Protein AF-A0A7H4P7V7-F1 (afdb_monomer_lite)

Secondary structure (DSSP, 8-state):
-----EEEE-GGGS-SBGGG-HHHHHHHHHHHHHTT-EEEEEEEEEEE-TTS-EEEEEEEEEEESS---EEEEE-------S----

InterPro domains:
  IPR003010 Carbon-nitrogen hydrolase [PF00795] (3-69)
  IPR003010 Carbon-nitrogen hydrolase [PS50263] (1-86)
  IPR004563 Apolipoprotein N-acyltransferase [PTHR38686] (3-68)
  IPR036526 Carbon-nitrogen hydrolase superfamily [G3DSA:3.60.110.10] (1-77)
  IPR036526 Carbon-nitrogen hydrolase superfamily [SSF56317] (3-69)

Sequence (86 aa):
MGKSQLIVWPESAIPDLEINQQRFLSMMDDLMRSKNSALITGIVDARLNAQNRYDTYNTIITLGKDKPIQLRLKESLQQEPSGAVR

pLDDT: mean 73.09, std 12.71, range [39.28, 87.25]

Foldseek 3Di:
DADAAEAEDEQCPPVDECVVCVVVQVVVLVVQQVNNYKYKYWHWYWDQDPVRHTFIWTWIWMGYNDPIDIDTDRDCPPPPPPDPDD

Structure (mmCIF, N/CA/C/O backbone):
data_AF-A0A7H4P7V7-F1
#
_entry.id   AF-A0A7H4P7V7-F1
#
loop_
_atom_site.group_PDB
_atom_site.id
_atom_site.type_symbol
_atom_site.label_atom_id
_atom_site.label_alt_id
_atom_site.label_comp_id
_atom_site.label_asym_id
_atom_site.label_entity_id
_atom_site.label_seq_id
_atom_site.pdbx_PDB_ins_code
_atom_site.Cartn_x
_atom_site.Cartn_y
_atom_site.Cartn_z
_atom_site.occupancy
_atom_site.B_iso_or_equiv
_atom_site.auth_seq_id
_atom_site.auth_comp_id
_atom_site.auth_asym_id
_atom_site.auth_atom_id
_atom_site.pdbx_PDB_model_num
ATOM 1 N N . MET A 1 1 ? -13.724 6.324 23.511 1.00 39.28 1 MET A N 1
ATOM 2 C CA . MET A 1 1 ? -12.307 6.311 23.081 1.00 39.28 1 MET A CA 1
ATOM 3 C C . MET A 1 1 ? -12.062 5.031 22.291 1.00 39.28 1 MET A C 1
ATOM 5 O O . MET A 1 1 ? -12.028 3.957 22.875 1.00 39.28 1 MET A O 1
ATOM 9 N N . GLY A 1 2 ? -12.064 5.126 20.957 1.00 50.72 2 GLY A N 1
ATOM 10 C CA . GLY A 1 2 ? -12.024 3.967 20.059 1.00 50.72 2 GLY A CA 1
ATOM 11 C C . GLY A 1 2 ? -10.616 3.387 19.949 1.00 50.72 2 GLY A C 1
ATOM 12 O O . GLY A 1 2 ? -9.669 4.125 19.689 1.00 50.72 2 GLY A O 1
ATOM 13 N N . LYS A 1 3 ? -10.489 2.077 20.170 1.00 54.75 3 LYS A N 1
ATOM 14 C CA . LYS A 1 3 ? -9.241 1.314 20.055 1.00 54.75 3 LYS A CA 1
ATOM 15 C C . LYS A 1 3 ? -8.685 1.476 18.633 1.00 54.75 3 LYS A C 1
ATOM 17 O O . LYS A 1 3 ? -9.248 0.903 17.708 1.00 54.75 3 LYS A O 1
ATOM 22 N N . SER A 1 4 ? -7.619 2.253 18.450 1.00 56.25 4 SER A N 1
ATOM 23 C CA . SER A 1 4 ? -6.872 2.240 17.187 1.00 56.25 4 SER A CA 1
ATOM 24 C C . SER A 1 4 ? -6.227 0.858 17.084 1.00 56.25 4 SER A C 1
ATOM 26 O O . SER A 1 4 ? -5.389 0.523 17.919 1.00 56.25 4 SER A O 1
ATOM 28 N N . GLN A 1 5 ? -6.676 0.030 16.144 1.00 74.00 5 GLN A N 1
ATOM 29 C CA . GLN A 1 5 ? -6.087 -1.286 15.910 1.00 74.00 5 GLN A CA 1
ATOM 30 C C . GLN A 1 5 ? -4.939 -1.109 14.916 1.00 74.00 5 GLN A C 1
ATOM 32 O O . GLN A 1 5 ? -5.135 -0.582 13.819 1.00 74.00 5 GLN A O 1
ATOM 37 N N . LEU A 1 6 ? -3.735 -1.492 15.334 1.00 78.25 6 LEU A N 1
ATOM 38 C CA . LEU A 1 6 ? -2.593 -1.648 14.443 1.00 78.25 6 LEU A CA 1
ATOM 39 C C . LEU A 1 6 ? -2.590 -3.097 13.958 1.00 78.25 6 LEU A C 1
ATOM 41 O O . LEU A 1 6 ? -2.506 -4.016 14.770 1.00 78.25 6 LEU A O 1
ATOM 45 N N . ILE A 1 7 ? -2.697 -3.287 12.648 1.00 78.00 7 ILE A N 1
ATOM 46 C CA . ILE A 1 7 ? -2.664 -4.595 11.998 1.00 78.00 7 ILE A CA 1
ATOM 47 C C . ILE A 1 7 ? -1.333 -4.695 11.256 1.00 78.00 7 ILE A C 1
ATOM 49 O O . ILE A 1 7 ? -0.995 -3.807 10.476 1.00 78.00 7 ILE A O 1
ATOM 53 N N . VAL A 1 8 ? -0.572 -5.759 11.511 1.00 78.12 8 VAL A N 1
ATOM 54 C CA . VAL A 1 8 ? 0.707 -6.019 10.837 1.00 78.12 8 VAL A CA 1
ATOM 55 C C . VAL A 1 8 ? 0.587 -7.319 10.058 1.00 78.12 8 VAL A C 1
ATOM 57 O O . VAL A 1 8 ? 0.286 -8.363 10.637 1.00 78.12 8 VAL A O 1
ATOM 60 N N . TRP A 1 9 ? 0.800 -7.249 8.749 1.00 80.25 9 TRP A N 1
ATOM 61 C CA . TRP A 1 9 ? 0.854 -8.410 7.868 1.00 80.25 9 TRP A CA 1
ATOM 62 C C . TRP A 1 9 ? 2.300 -8.733 7.476 1.00 80.25 9 TRP A C 1
ATOM 64 O O . TRP A 1 9 ? 3.121 -7.820 7.352 1.00 80.25 9 TRP A O 1
ATOM 74 N N . PRO A 1 10 ? 2.631 -10.024 7.294 1.00 72.56 10 PRO A N 1
ATOM 75 C CA . PRO A 1 10 ? 3.935 -10.427 6.786 1.00 72.56 10 PRO A CA 1
ATOM 76 C C . PRO A 1 10 ? 4.119 -9.986 5.328 1.00 72.56 10 PRO A C 1
ATOM 78 O O . PRO A 1 10 ? 3.158 -9.758 4.599 1.00 72.56 10 PRO A O 1
ATOM 81 N N . GLU A 1 11 ? 5.373 -9.921 4.892 1.00 67.00 11 GLU A N 1
ATOM 82 C CA . GLU A 1 11 ? 5.779 -9.499 3.546 1.00 67.00 11 GLU A CA 1
A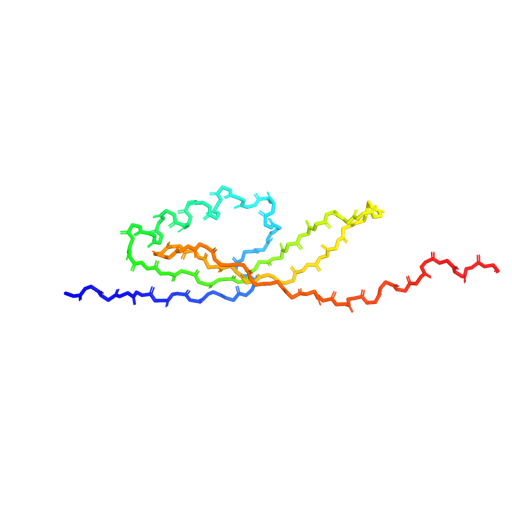TOM 83 C C . GLU A 1 11 ? 5.146 -10.308 2.404 1.00 67.00 11 GLU A C 1
ATOM 85 O O . GLU A 1 11 ? 4.862 -9.771 1.340 1.00 67.00 11 GLU A O 1
ATOM 90 N N . SER A 1 12 ? 4.852 -11.585 2.635 1.00 61.25 12 SER A N 1
ATOM 91 C CA . SER A 1 12 ? 4.229 -12.474 1.651 1.00 61.25 12 SER A CA 1
ATOM 92 C C . SER A 1 12 ? 2.696 -12.424 1.632 1.00 61.25 12 SER A C 1
ATOM 94 O O . SER A 1 12 ? 2.072 -13.216 0.926 1.00 61.25 12 SER A O 1
ATOM 96 N N . ALA A 1 13 ? 2.061 -11.522 2.391 1.00 63.09 13 ALA A N 1
ATOM 97 C CA . ALA A 1 13 ? 0.599 -11.426 2.442 1.00 63.09 13 ALA A CA 1
ATOM 98 C C . ALA A 1 13 ? -0.025 -10.925 1.126 1.00 63.09 13 ALA A C 1
ATOM 100 O O . ALA A 1 13 ? -1.191 -11.211 0.857 1.00 63.09 13 ALA A O 1
ATOM 101 N N . ILE A 1 14 ? 0.743 -10.207 0.299 1.00 63.66 14 ILE A N 1
ATOM 102 C CA . ILE A 1 14 ? 0.338 -9.744 -1.033 1.00 63.66 14 ILE A CA 1
ATOM 103 C C . ILE A 1 14 ? 1.336 -10.332 -2.047 1.00 63.66 14 ILE A C 1
ATOM 105 O O . ILE A 1 14 ? 2.396 -9.747 -2.259 1.00 63.66 14 ILE A O 1
ATOM 109 N N . PRO A 1 15 ? 1.052 -11.503 -2.651 1.00 59.75 15 PRO A N 1
ATOM 110 C CA . PRO A 1 15 ? 1.990 -12.209 -3.528 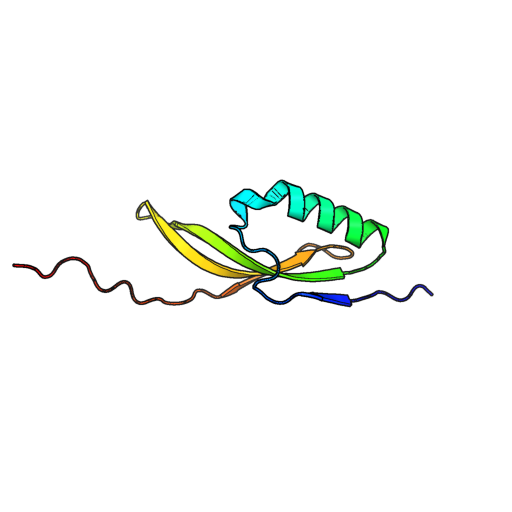1.00 59.75 15 PRO A CA 1
ATOM 111 C C . PRO A 1 15 ? 1.998 -11.642 -4.961 1.00 59.75 15 PRO A C 1
ATOM 113 O O . PRO A 1 15 ? 1.885 -12.390 -5.930 1.00 59.75 15 PRO A O 1
ATOM 116 N N . ASP A 1 16 ? 2.085 -10.320 -5.108 1.00 63.47 16 ASP A N 1
ATOM 117 C CA . ASP A 1 16 ? 2.123 -9.641 -6.407 1.00 63.47 16 ASP A CA 1
ATOM 118 C C . ASP A 1 16 ? 2.849 -8.287 -6.297 1.00 63.47 16 ASP A C 1
ATOM 120 O O . ASP A 1 16 ? 3.019 -7.740 -5.206 1.00 63.47 16 ASP A O 1
ATOM 124 N N . LEU A 1 17 ? 3.293 -7.751 -7.432 1.00 61.31 17 LEU A N 1
ATOM 125 C CA . LEU A 1 17 ? 3.996 -6.475 -7.508 1.00 61.31 17 LEU A CA 1
ATOM 126 C C . LEU A 1 17 ? 3.071 -5.314 -7.127 1.00 61.31 17 LEU A C 1
ATOM 128 O O . LEU A 1 17 ? 1.917 -5.256 -7.557 1.00 61.31 17 LEU A O 1
ATOM 132 N N . GLU A 1 18 ? 3.609 -4.321 -6.413 1.00 66.56 18 GLU A N 1
ATOM 133 C CA . GLU A 1 18 ? 2.871 -3.109 -6.019 1.00 66.56 18 GLU A CA 1
ATOM 134 C C . GLU A 1 18 ? 2.159 -2.434 -7.204 1.00 66.56 18 GLU A C 1
ATOM 136 O O . GLU A 1 18 ? 1.007 -2.003 -7.095 1.00 66.56 18 GLU A O 1
ATOM 141 N N . ILE A 1 19 ? 2.810 -2.388 -8.369 1.00 66.88 19 ILE A N 1
ATOM 142 C CA . ILE A 1 19 ? 2.251 -1.789 -9.587 1.00 66.88 19 ILE A CA 1
ATOM 143 C C . ILE A 1 19 ? 0.965 -2.483 -10.063 1.00 66.88 19 ILE A C 1
ATOM 145 O O . ILE A 1 19 ? 0.070 -1.822 -10.590 1.00 66.88 19 ILE A O 1
ATOM 149 N N . ASN A 1 20 ? 0.836 -3.789 -9.825 1.00 74.88 20 ASN A N 1
ATOM 150 C CA . ASN A 1 20 ? -0.327 -4.578 -10.225 1.00 74.88 20 ASN A CA 1
ATOM 151 C C . ASN A 1 20 ? -1.478 -4.463 -9.216 1.00 74.88 20 ASN A C 1
ATOM 153 O O . ASN A 1 20 ? -2.638 -4.675 -9.569 1.00 74.88 20 ASN A O 1
ATOM 157 N N . GLN A 1 21 ? -1.179 -4.088 -7.969 1.00 76.12 21 GLN A N 1
ATOM 158 C CA . GLN A 1 21 ? -2.124 -4.127 -6.851 1.00 76.12 21 GLN A CA 1
ATOM 159 C C . GLN A 1 21 ? -2.590 -2.746 -6.375 1.00 76.12 21 GLN A C 1
ATOM 161 O O . GLN A 1 21 ? -3.261 -2.646 -5.351 1.00 76.12 21 GLN A O 1
ATOM 166 N N . GLN A 1 22 ? -2.330 -1.676 -7.134 1.00 77.12 22 GLN A N 1
ATOM 167 C CA . GLN A 1 22 ? -2.724 -0.303 -6.774 1.00 77.12 22 GLN A CA 1
ATOM 168 C C . GLN A 1 22 ? -4.202 -0.181 -6.368 1.00 77.12 22 GLN A C 1
ATOM 170 O O . GLN A 1 22 ? -4.522 0.423 -5.347 1.00 77.12 22 GLN A O 1
ATOM 175 N N . ARG A 1 23 ? -5.115 -0.832 -7.104 1.00 81.25 23 ARG A N 1
ATOM 176 C CA . ARG A 1 23 ? -6.553 -0.831 -6.774 1.00 81.25 23 ARG A CA 1
ATOM 177 C C . ARG A 1 23 ? -6.846 -1.513 -5.433 1.00 81.25 23 ARG A C 1
ATOM 179 O O . ARG A 1 23 ? -7.679 -1.027 -4.672 1.00 81.25 23 ARG A O 1
ATOM 186 N N . PHE A 1 24 ? -6.182 -2.633 -5.157 1.00 82.75 24 PHE A N 1
ATOM 187 C CA . PHE A 1 24 ? -6.328 -3.358 -3.898 1.00 82.75 24 PHE A CA 1
ATOM 188 C C . PHE A 1 24 ? -5.794 -2.528 -2.725 1.00 82.75 24 PHE A C 1
ATOM 190 O O . PHE A 1 24 ? -6.483 -2.385 -1.717 1.00 82.75 24 PHE A O 1
ATOM 197 N N . LEU A 1 25 ? -4.619 -1.913 -2.887 1.00 83.81 25 LEU A N 1
ATOM 198 C CA . LEU A 1 25 ? -4.010 -1.052 -1.874 1.00 83.81 25 LEU A CA 1
ATOM 199 C C . LEU A 1 25 ? -4.877 0.173 -1.564 1.00 83.81 25 LEU A C 1
ATOM 201 O O . LEU A 1 25 ? -5.075 0.480 -0.392 1.00 83.81 25 LEU A O 1
ATOM 205 N N . SER A 1 26 ? -5.463 0.821 -2.579 1.00 84.44 26 SER A N 1
ATOM 206 C CA . SER A 1 26 ? -6.407 1.929 -2.364 1.00 84.44 26 SER A CA 1
ATOM 207 C C . SER A 1 26 ? -7.659 1.481 -1.606 1.00 84.44 26 SER A C 1
ATOM 209 O O . SER A 1 26 ? -8.058 2.123 -0.640 1.00 84.44 26 SER A O 1
ATOM 211 N N . MET A 1 27 ? -8.244 0.337 -1.976 1.00 86.56 27 MET A N 1
ATOM 212 C CA . MET A 1 27 ? -9.402 -0.219 -1.267 1.00 86.56 27 MET A CA 1
ATOM 213 C C . MET A 1 27 ? -9.076 -0.560 0.198 1.00 86.56 27 MET A C 1
ATOM 215 O O . MET A 1 27 ? -9.908 -0.359 1.084 1.00 86.56 27 MET A O 1
ATOM 219 N N . MET A 1 28 ? -7.876 -1.081 0.468 1.00 84.25 28 MET A N 1
ATOM 220 C CA . MET A 1 28 ? -7.415 -1.358 1.830 1.00 84.25 28 MET A CA 1
ATOM 221 C C . MET A 1 28 ? -7.141 -0.083 2.626 1.00 84.25 28 MET A C 1
ATOM 223 O O . MET A 1 28 ? -7.502 -0.036 3.801 1.00 84.25 28 MET A O 1
ATOM 227 N N . ASP A 1 29 ? -6.579 0.958 2.010 1.00 85.06 29 ASP A N 1
ATOM 228 C CA . ASP A 1 29 ? -6.409 2.270 2.644 1.00 85.06 29 ASP A CA 1
ATOM 229 C C . ASP A 1 29 ? -7.757 2.845 3.095 1.00 85.06 29 ASP A C 1
ATOM 231 O O . ASP A 1 29 ? -7.929 3.163 4.275 1.00 85.06 29 ASP A O 1
ATOM 235 N N . ASP A 1 30 ? -8.748 2.863 2.200 1.00 86.56 30 ASP A N 1
ATOM 236 C CA . ASP A 1 30 ? -10.101 3.341 2.493 1.00 86.56 30 ASP A CA 1
ATOM 237 C C . ASP A 1 30 ? -10.771 2.525 3.607 1.00 86.56 30 ASP A C 1
ATOM 239 O O . ASP A 1 30 ? -11.359 3.082 4.544 1.00 86.56 30 ASP A O 1
ATOM 243 N N . LEU A 1 31 ? -10.644 1.194 3.559 1.00 85.50 31 LEU A N 1
ATOM 244 C CA . LEU A 1 31 ? -11.176 0.315 4.596 1.00 85.50 31 LEU A CA 1
ATOM 245 C C . LEU A 1 31 ? -10.533 0.611 5.956 1.00 85.50 31 LEU A C 1
ATOM 247 O O . LEU A 1 31 ? -11.249 0.779 6.946 1.00 85.50 31 LEU A O 1
ATOM 251 N N . MET A 1 32 ? -9.206 0.715 6.020 1.00 85.06 32 MET A N 1
ATOM 252 C CA . MET A 1 32 ? -8.485 0.966 7.270 1.00 85.06 32 MET A CA 1
ATOM 253 C C . MET A 1 32 ? -8.802 2.354 7.835 1.00 85.06 32 MET A C 1
ATOM 255 O O . MET A 1 32 ? -9.055 2.474 9.039 1.00 85.06 32 MET A O 1
ATOM 259 N N . ARG A 1 33 ? -8.918 3.380 6.977 1.00 84.75 33 ARG A N 1
ATOM 260 C CA . ARG A 1 33 ? -9.405 4.718 7.360 1.00 84.75 33 ARG A CA 1
ATOM 261 C C . ARG A 1 33 ? -10.813 4.652 7.946 1.00 84.75 33 ARG A C 1
ATOM 263 O O . ARG A 1 33 ? -11.034 5.175 9.038 1.00 84.75 33 ARG A O 1
ATOM 270 N N . SER A 1 34 ? -11.743 3.952 7.288 1.00 85.25 34 SER A N 1
ATOM 271 C CA . SER A 1 34 ? -13.131 3.804 7.766 1.00 85.25 34 SER A CA 1
ATOM 272 C C . SER A 1 34 ? -13.224 3.116 9.135 1.00 85.25 34 SER A C 1
ATOM 274 O O . SER A 1 34 ? -14.130 3.390 9.922 1.00 85.25 34 SER A O 1
ATOM 276 N N . LYS A 1 35 ? -12.261 2.240 9.448 1.00 84.25 35 LYS A N 1
ATOM 277 C CA . LYS A 1 35 ? -12.148 1.531 10.728 1.00 84.25 35 LYS A CA 1
ATOM 278 C C . LYS A 1 35 ? -11.268 2.260 11.746 1.00 84.25 35 LYS A C 1
ATOM 280 O O . LYS A 1 35 ? -11.011 1.704 12.814 1.00 84.25 35 LYS A O 1
ATOM 285 N N . ASN A 1 36 ? -10.794 3.474 11.443 1.00 81.69 36 ASN A N 1
ATOM 286 C CA . ASN A 1 36 ? -9.859 4.237 12.275 1.00 81.69 36 ASN A CA 1
ATOM 287 C C . ASN A 1 36 ? -8.643 3.394 12.718 1.00 81.69 36 ASN A C 1
ATOM 289 O O . ASN A 1 36 ? -8.207 3.455 13.871 1.00 81.69 36 ASN A O 1
ATOM 293 N N . SER A 1 37 ? -8.161 2.554 11.804 1.00 83.12 37 SER A N 1
ATOM 294 C CA . SER A 1 37 ? -7.114 1.553 12.007 1.00 83.12 37 SER A CA 1
ATOM 295 C C . SER A 1 37 ? -5.952 1.808 11.044 1.00 83.12 37 SER A C 1
ATOM 297 O O . SER A 1 37 ? -6.076 2.590 10.097 1.00 83.12 37 SER A O 1
ATOM 299 N N . ALA A 1 38 ? -4.810 1.183 11.313 1.00 85.38 38 ALA A N 1
ATOM 300 C CA . ALA A 1 38 ? -3.632 1.255 10.456 1.00 85.38 38 ALA A CA 1
ATOM 301 C C . ALA A 1 38 ? -3.195 -0.157 10.066 1.00 85.38 38 ALA A C 1
ATOM 303 O O . ALA A 1 38 ? -3.193 -1.056 10.910 1.00 85.38 38 ALA A O 1
ATOM 304 N N . LEU A 1 39 ? -2.821 -0.332 8.801 1.00 83.81 39 LEU A N 1
ATOM 305 C CA . LEU A 1 39 ? -2.247 -1.566 8.280 1.00 83.81 39 LEU A CA 1
ATOM 306 C C . LEU A 1 39 ? -0.796 -1.304 7.889 1.00 83.81 39 LEU A C 1
ATOM 308 O O . LEU A 1 39 ? -0.530 -0.403 7.099 1.00 83.81 39 LEU A O 1
ATOM 312 N N . ILE A 1 40 ? 0.121 -2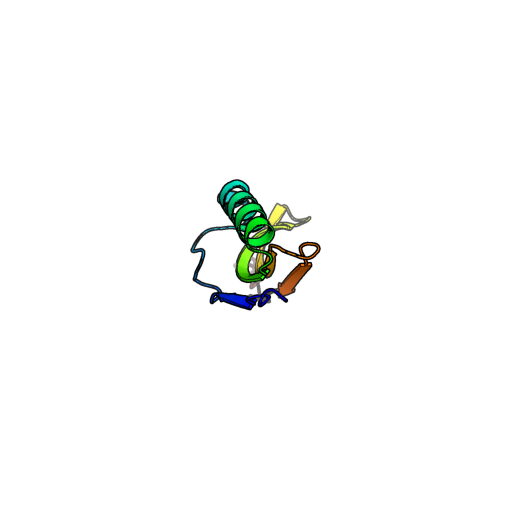.099 8.428 1.00 85.94 40 ILE A N 1
ATOM 313 C CA . ILE A 1 40 ? 1.514 -2.159 7.989 1.00 85.94 40 ILE A CA 1
ATOM 314 C C . ILE A 1 40 ? 1.706 -3.503 7.297 1.00 85.94 40 ILE A C 1
ATOM 316 O O . ILE A 1 40 ? 1.414 -4.545 7.883 1.00 85.94 40 ILE A O 1
ATOM 320 N N . THR A 1 41 ? 2.184 -3.489 6.058 1.00 84.06 41 THR A N 1
ATOM 321 C CA . THR A 1 41 ? 2.441 -4.717 5.297 1.00 84.06 41 THR A CA 1
ATOM 322 C C . THR A 1 41 ? 3.678 -4.564 4.429 1.00 84.06 41 THR A C 1
ATOM 324 O O . THR A 1 41 ? 3.978 -3.466 3.958 1.00 84.06 41 THR A O 1
ATOM 327 N N . GLY A 1 42 ? 4.400 -5.665 4.223 1.00 82.12 42 GLY A N 1
ATOM 328 C CA . GLY A 1 42 ? 5.424 -5.730 3.185 1.00 82.12 42 GLY A CA 1
ATOM 329 C C . GLY A 1 42 ? 4.800 -5.967 1.805 1.00 82.12 42 GLY A C 1
ATOM 330 O O . GLY A 1 42 ? 3.741 -6.590 1.703 1.00 82.12 42 GLY A O 1
ATOM 331 N N . ILE A 1 43 ? 5.439 -5.432 0.769 1.00 81.38 43 ILE A N 1
ATOM 332 C CA . ILE A 1 43 ? 5.137 -5.641 -0.645 1.00 81.38 43 ILE A CA 1
ATOM 333 C C . ILE A 1 43 ? 6.429 -5.577 -1.466 1.00 81.38 43 ILE A C 1
ATOM 335 O O . ILE A 1 43 ? 7.347 -4.811 -1.156 1.00 81.38 43 ILE A O 1
ATOM 339 N N . VAL A 1 44 ? 6.494 -6.370 -2.533 1.00 81.31 44 VAL A N 1
ATOM 340 C CA . VAL A 1 44 ? 7.597 -6.316 -3.495 1.00 81.31 44 VAL A CA 1
ATOM 341 C C . VAL A 1 44 ? 7.323 -5.190 -4.490 1.00 81.31 44 VAL A C 1
ATOM 343 O O . VAL A 1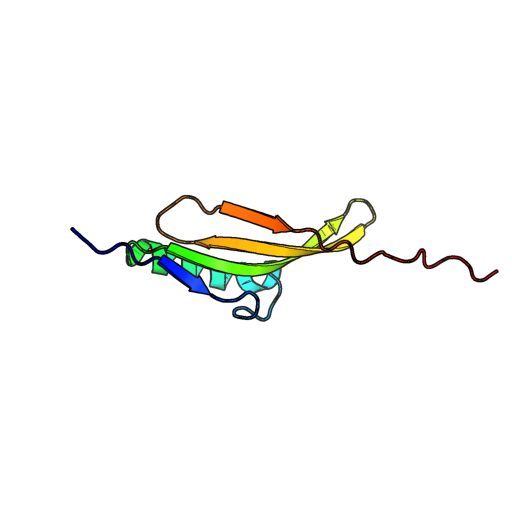 44 ? 6.307 -5.197 -5.190 1.00 81.31 44 VAL A O 1
ATOM 346 N N . ASP A 1 45 ? 8.239 -4.228 -4.573 1.00 80.06 45 ASP A N 1
ATOM 347 C CA . ASP A 1 45 ? 8.170 -3.145 -5.553 1.00 80.06 45 ASP A CA 1
ATOM 348 C C . ASP A 1 45 ? 9.286 -3.273 -6.593 1.00 80.06 45 ASP A C 1
ATOM 350 O O . ASP A 1 45 ? 10.460 -3.422 -6.251 1.00 80.06 45 ASP A O 1
ATOM 354 N N . ALA A 1 46 ? 8.921 -3.180 -7.869 1.00 78.62 46 ALA A N 1
ATOM 355 C CA . ALA A 1 46 ? 9.838 -3.251 -8.997 1.00 78.62 46 ALA A CA 1
ATOM 356 C C . ALA A 1 46 ? 9.795 -1.933 -9.770 1.00 78.62 46 ALA A C 1
ATOM 358 O O . ALA A 1 46 ? 8.763 -1.551 -10.324 1.00 78.62 46 ALA A O 1
ATOM 359 N N . ARG A 1 47 ? 10.933 -1.238 -9.848 1.00 79.25 47 ARG A N 1
ATOM 360 C CA . ARG A 1 47 ? 11.023 0.062 -10.527 1.00 79.25 47 ARG A CA 1
ATOM 361 C C . ARG A 1 47 ? 12.047 0.046 -11.638 1.00 79.25 47 ARG A C 1
ATOM 363 O O . ARG A 1 47 ? 13.143 -0.481 -11.482 1.00 79.25 47 ARG A O 1
ATOM 370 N N . LEU A 1 48 ? 11.691 0.686 -12.745 1.00 81.38 48 LEU A N 1
ATOM 371 C CA . LEU A 1 48 ? 12.604 0.900 -13.856 1.00 81.38 48 LEU A CA 1
ATOM 372 C C . LEU A 1 48 ? 13.679 1.916 -13.447 1.00 81.38 48 LEU A C 1
ATOM 374 O O . LEU A 1 48 ? 13.362 3.031 -13.027 1.00 81.38 48 LEU A O 1
ATOM 378 N N . ASN A 1 49 ? 14.944 1.522 -13.551 1.00 82.12 49 ASN A N 1
ATOM 379 C CA . ASN A 1 49 ? 16.092 2.385 -13.300 1.00 82.12 49 ASN A CA 1
ATOM 380 C C . ASN A 1 49 ? 16.514 3.149 -14.569 1.00 82.12 49 ASN A C 1
ATOM 382 O O . ASN A 1 49 ? 16.004 2.919 -15.667 1.00 82.12 49 ASN A O 1
ATOM 386 N N . ALA A 1 50 ? 17.478 4.061 -14.421 1.00 82.75 50 ALA A N 1
ATOM 387 C CA . ALA A 1 50 ? 17.987 4.882 -15.523 1.00 82.75 50 ALA A CA 1
ATOM 388 C C . ALA A 1 50 ? 18.647 4.062 -16.652 1.00 82.75 50 ALA A C 1
ATOM 390 O O . ALA A 1 50 ? 18.754 4.545 -17.774 1.00 82.75 50 ALA A O 1
ATOM 391 N N . GLN A 1 51 ? 19.066 2.823 -16.375 1.00 87.25 51 GLN A N 1
ATOM 392 C CA . GLN A 1 51 ? 19.601 1.878 -17.359 1.00 87.25 51 GLN A CA 1
ATOM 393 C C . GLN A 1 51 ? 18.520 0.988 -17.991 1.00 87.25 51 GLN A C 1
ATOM 395 O O . GLN A 1 51 ? 18.851 -0.020 -18.613 1.00 87.25 51 GLN A O 1
ATOM 400 N N . ASN A 1 52 ? 17.238 1.328 -17.826 1.00 83.06 52 ASN A N 1
ATOM 401 C CA . ASN A 1 52 ? 16.107 0.581 -18.372 1.00 83.06 52 ASN A CA 1
ATOM 402 C C . ASN A 1 52 ? 16.041 -0.881 -17.878 1.00 83.06 52 ASN A C 1
ATOM 404 O O . ASN A 1 52 ? 15.584 -1.774 -18.592 1.00 83.06 52 ASN A O 1
ATOM 408 N N . ARG A 1 53 ? 16.514 -1.130 -16.649 1.00 81.62 53 ARG A N 1
ATOM 409 C CA . ARG A 1 53 ? 16.419 -2.418 -15.944 1.00 81.62 53 ARG A CA 1
ATOM 410 C C . ARG A 1 53 ? 15.519 -2.271 -14.719 1.00 81.62 53 ARG A C 1
ATOM 412 O O . ARG A 1 53 ? 15.410 -1.179 -14.169 1.00 81.62 53 ARG A O 1
ATOM 419 N N . TYR A 1 54 ? 14.886 -3.357 -14.288 1.00 78.81 54 TYR A N 1
ATOM 420 C CA . TYR A 1 54 ? 14.063 -3.349 -13.080 1.00 78.81 54 TYR A CA 1
ATOM 421 C C . TYR A 1 54 ? 14.925 -3.592 -11.838 1.00 78.81 54 TYR A C 1
ATOM 423 O O . TYR A 1 54 ? 15.603 -4.614 -11.742 1.00 78.81 54 TYR A O 1
ATOM 431 N N . ASP A 1 55 ? 14.883 -2.651 -10.899 1.00 82.44 55 ASP A N 1
ATOM 432 C CA . ASP A 1 55 ? 15.393 -2.824 -9.543 1.00 82.44 55 ASP A CA 1
ATOM 433 C C . ASP A 1 55 ? 14.232 -3.291 -8.653 1.00 82.44 55 ASP A C 1
ATOM 435 O O . ASP A 1 55 ? 13.189 -2.630 -8.592 1.00 82.44 55 ASP A O 1
ATOM 439 N N . THR A 1 56 ? 14.423 -4.418 -7.969 1.00 79.12 56 THR A N 1
ATOM 440 C CA . THR A 1 56 ? 13.451 -4.988 -7.027 1.00 79.12 56 THR A CA 1
ATOM 441 C C . THR A 1 56 ? 13.780 -4.555 -5.602 1.00 79.12 56 THR A C 1
ATOM 443 O O . THR A 1 56 ? 14.947 -4.500 -5.208 1.00 79.12 56 THR A O 1
ATOM 446 N N . TYR A 1 57 ? 12.746 -4.234 -4.831 1.00 80.12 57 TYR A N 1
ATOM 447 C CA . TYR A 1 57 ? 12.855 -3.775 -3.456 1.00 80.12 57 TYR A CA 1
ATOM 448 C C . TYR A 1 57 ? 11.819 -4.456 -2.575 1.00 80.12 57 TYR A C 1
ATOM 450 O O . TYR A 1 57 ? 10.640 -4.515 -2.933 1.00 80.12 57 TYR A O 1
ATOM 458 N N . ASN A 1 58 ? 12.241 -4.827 -1.372 1.00 79.81 58 ASN A N 1
ATOM 459 C CA . ASN A 1 58 ? 11.324 -5.194 -0.306 1.00 79.81 58 ASN A CA 1
ATOM 460 C C . ASN A 1 58 ? 10.863 -3.906 0.367 1.00 79.81 58 ASN A C 1
ATOM 462 O O . ASN A 1 58 ? 11.659 -3.140 0.924 1.00 79.81 58 ASN A O 1
ATOM 466 N N . THR A 1 59 ? 9.575 -3.612 0.234 1.00 80.31 59 THR A N 1
ATOM 467 C CA . THR A 1 59 ? 8.998 -2.333 0.637 1.00 80.31 59 THR A CA 1
ATOM 468 C C . THR A 1 59 ? 7.976 -2.564 1.735 1.00 80.31 59 THR A C 1
ATOM 470 O O . THR A 1 59 ? 7.099 -3.404 1.606 1.00 80.31 59 THR A O 1
ATOM 473 N N . ILE A 1 60 ? 8.062 -1.803 2.820 1.00 83.12 60 ILE A N 1
ATOM 474 C CA . ILE A 1 60 ? 7.034 -1.757 3.858 1.00 83.12 60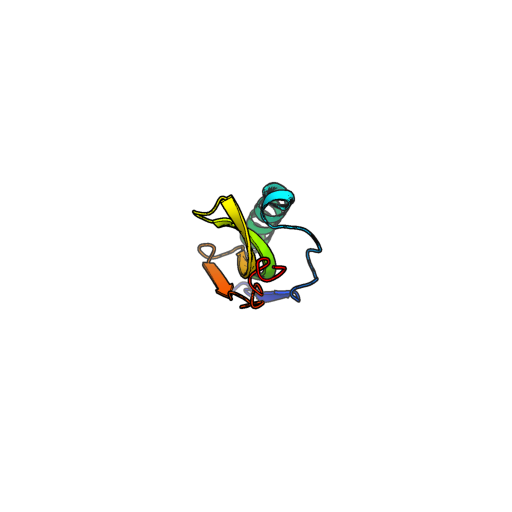 ILE A CA 1
ATOM 475 C C . ILE A 1 60 ? 6.164 -0.535 3.592 1.00 83.12 60 ILE A C 1
ATOM 477 O O . ILE A 1 60 ? 6.675 0.585 3.481 1.00 83.12 60 ILE A O 1
ATOM 481 N N . ILE A 1 61 ? 4.855 -0.752 3.507 1.00 82.19 61 ILE A N 1
ATOM 482 C CA . ILE A 1 61 ? 3.861 0.300 3.306 1.00 82.19 61 ILE A CA 1
ATOM 483 C C . ILE A 1 61 ? 2.935 0.396 4.513 1.00 82.19 61 ILE A C 1
ATOM 485 O O . ILE A 1 61 ? 2.556 -0.615 5.111 1.00 82.19 61 ILE A O 1
ATOM 489 N N . THR A 1 62 ? 2.544 1.623 4.840 1.00 85.56 62 THR A N 1
ATOM 490 C CA . THR A 1 62 ? 1.518 1.905 5.844 1.00 85.56 62 THR A CA 1
ATOM 491 C C . THR A 1 62 ? 0.270 2.448 5.160 1.00 85.56 62 THR A C 1
ATOM 493 O O . THR A 1 62 ? 0.362 3.400 4.388 1.00 85.56 62 THR A O 1
ATOM 496 N N . LEU A 1 63 ? -0.892 1.875 5.466 1.00 85.25 63 LEU A N 1
ATOM 497 C CA . LEU A 1 63 ? -2.208 2.283 4.967 1.00 85.25 63 LEU A CA 1
ATOM 498 C C . LEU A 1 63 ? -3.125 2.658 6.142 1.00 85.25 63 LEU A C 1
ATOM 500 O O . LEU A 1 63 ? -2.987 2.123 7.246 1.00 85.25 63 LEU A O 1
ATOM 504 N N . GLY A 1 64 ? -4.103 3.530 5.911 1.00 84.12 64 GLY A N 1
ATOM 505 C CA . GLY A 1 64 ? -5.157 3.859 6.866 1.00 84.12 64 GLY A CA 1
ATOM 506 C C . GLY A 1 64 ? -5.031 5.243 7.504 1.00 84.12 64 GLY A C 1
ATOM 507 O O . GLY A 1 64 ? -4.908 6.258 6.827 1.00 84.12 64 GLY A O 1
ATOM 508 N N . LYS A 1 65 ? -5.169 5.288 8.833 1.00 67.44 65 LYS A N 1
ATOM 509 C CA . LYS A 1 65 ? -5.455 6.496 9.634 1.00 67.44 65 LYS A CA 1
ATOM 510 C C . LYS A 1 65 ? -4.486 7.681 9.463 1.00 67.44 65 LYS A C 1
ATOM 512 O O . LYS A 1 65 ? -4.920 8.818 9.630 1.00 67.44 65 LYS A O 1
ATOM 517 N N . ASP A 1 66 ? -3.233 7.439 9.089 1.00 68.25 66 ASP A N 1
ATOM 518 C CA . ASP A 1 66 ? -2.210 8.471 8.876 1.00 68.25 66 ASP A CA 1
ATOM 519 C C . ASP A 1 66 ? -1.854 8.634 7.385 1.00 68.25 66 ASP A C 1
ATOM 521 O O . ASP A 1 66 ? -2.447 8.008 6.498 1.00 68.25 66 ASP A O 1
ATOM 525 N N . LYS A 1 67 ? -0.916 9.535 7.066 1.00 68.94 67 LYS A N 1
ATOM 526 C CA . LYS A 1 67 ? -0.377 9.612 5.701 1.00 68.94 67 LYS A CA 1
ATOM 527 C C . LYS A 1 67 ? 0.348 8.301 5.379 1.00 68.94 67 LYS A C 1
ATOM 529 O O . LYS A 1 67 ? 1.089 7.826 6.240 1.00 68.94 67 LYS A O 1
ATOM 534 N N . PRO A 1 68 ? 0.178 7.740 4.170 1.00 68.19 68 PRO A N 1
ATOM 535 C CA . PRO A 1 68 ? 0.911 6.547 3.790 1.00 68.19 68 PRO A CA 1
ATOM 536 C C . PRO A 1 68 ? 2.414 6.833 3.839 1.00 68.19 68 PRO A C 1
ATOM 538 O O . PRO A 1 68 ? 2.895 7.818 3.276 1.00 68.19 68 PRO A O 1
ATOM 541 N N . ILE A 1 69 ? 3.139 5.990 4.569 1.00 70.50 69 ILE A N 1
ATOM 542 C CA . ILE A 1 69 ? 4.599 6.023 4.669 1.00 70.50 69 ILE A CA 1
ATOM 543 C C . ILE A 1 69 ? 5.116 4.777 3.959 1.00 70.50 69 ILE A C 1
ATOM 545 O O . ILE A 1 69 ? 4.587 3.684 4.155 1.00 70.50 69 ILE A O 1
ATOM 549 N N . GLN A 1 70 ? 6.146 4.958 3.137 1.00 77.69 70 GLN A N 1
ATOM 550 C CA . GLN A 1 70 ? 6.792 3.901 2.370 1.00 77.69 70 GLN A CA 1
ATOM 551 C C . GLN A 1 70 ? 8.264 3.821 2.770 1.00 77.69 70 GLN A C 1
ATOM 553 O O . GLN A 1 70 ? 9.027 4.765 2.560 1.00 77.69 70 GLN A O 1
ATOM 558 N N . LEU A 1 71 ? 8.662 2.692 3.353 1.00 76.25 71 LEU A N 1
ATOM 559 C CA . LEU A 1 71 ? 10.049 2.378 3.684 1.00 76.25 71 LEU A CA 1
ATOM 560 C C . LEU A 1 71 ? 10.548 1.316 2.719 1.00 76.25 71 LEU A C 1
ATOM 562 O O . LEU A 1 71 ? 9.954 0.251 2.597 1.00 76.25 71 LEU A O 1
ATOM 566 N N . ARG A 1 72 ? 11.646 1.608 2.030 1.00 78.81 72 ARG A N 1
ATOM 567 C CA . ARG A 1 72 ? 12.159 0.764 0.957 1.00 78.81 72 ARG A CA 1
ATOM 568 C C . ARG A 1 72 ? 13.528 0.222 1.309 1.00 78.81 72 ARG A C 1
ATOM 570 O O . ARG A 1 72 ? 14.457 0.998 1.531 1.00 78.81 72 ARG A O 1
ATOM 577 N N . LEU A 1 73 ? 13.660 -1.096 1.281 1.00 76.88 73 LEU A N 1
ATOM 578 C CA . LEU A 1 73 ? 14.927 -1.788 1.438 1.00 76.88 73 LEU A CA 1
ATOM 579 C C . LEU A 1 73 ? 15.358 -2.306 0.068 1.00 76.88 73 LEU A C 1
ATOM 581 O O . LEU A 1 73 ? 14.657 -3.084 -0.578 1.00 76.88 73 LEU A O 1
ATOM 585 N N . LYS A 1 74 ? 16.509 -1.824 -0.408 1.00 69.69 74 LYS A N 1
ATOM 586 C CA . LYS A 1 74 ? 17.135 -2.377 -1.608 1.00 69.69 74 LYS A CA 1
ATOM 587 C C . LYS A 1 74 ? 17.847 -3.652 -1.203 1.00 69.69 74 LYS A C 1
ATOM 589 O O . LYS A 1 74 ? 18.884 -3.586 -0.547 1.00 69.69 74 LYS A O 1
ATOM 594 N N . GLU A 1 75 ? 17.320 -4.794 -1.614 1.00 60.66 75 GLU A N 1
ATOM 595 C CA . GLU A 1 75 ? 18.125 -6.003 -1.619 1.00 60.66 75 GLU A CA 1
ATOM 596 C C . GLU A 1 75 ? 19.171 -5.840 -2.721 1.00 60.66 75 GLU A C 1
ATOM 598 O O . GLU A 1 75 ? 18.867 -5.825 -3.914 1.00 60.66 75 GLU A O 1
ATOM 603 N N . SER A 1 76 ? 20.428 -5.640 -2.332 1.00 53.00 76 SER A N 1
ATOM 604 C CA . SER A 1 76 ? 21.558 -5.729 -3.249 1.00 53.00 76 SER A CA 1
ATOM 605 C C . SER A 1 76 ? 21.765 -7.194 -3.631 1.00 53.00 76 SER A C 1
ATOM 607 O O . SER A 1 76 ? 22.716 -7.830 -3.181 1.00 53.00 76 SER A O 1
ATOM 609 N N . LEU A 1 77 ? 20.876 -7.740 -4.465 1.00 54.91 77 LEU A N 1
ATOM 610 C CA . LEU A 1 77 ? 21.243 -8.874 -5.299 1.00 54.91 77 LEU A CA 1
ATOM 611 C C . LEU A 1 77 ? 22.326 -8.339 -6.231 1.00 54.91 77 LEU A C 1
ATOM 613 O O . LEU A 1 77 ? 22.052 -7.527 -7.117 1.00 54.91 77 LEU A O 1
ATOM 617 N N . GLN A 1 78 ? 23.574 -8.699 -5.935 1.00 46.09 78 GLN A N 1
ATOM 618 C CA . GLN A 1 78 ? 24.718 -8.419 -6.789 1.00 46.09 78 GLN A CA 1
ATOM 619 C C . GLN A 1 78 ? 24.343 -8.881 -8.195 1.00 46.09 78 GLN A C 1
ATOM 621 O O . GLN A 1 78 ? 24.232 -10.074 -8.464 1.00 46.09 78 GLN A O 1
ATOM 626 N N . GLN A 1 79 ? 24.080 -7.928 -9.086 1.00 49.16 79 GLN A N 1
ATOM 627 C CA . GLN A 1 79 ? 24.073 -8.223 -10.503 1.00 49.16 79 GLN A CA 1
ATOM 628 C C . GLN A 1 79 ? 25.534 -8.483 -10.847 1.00 49.16 79 GLN A C 1
ATOM 630 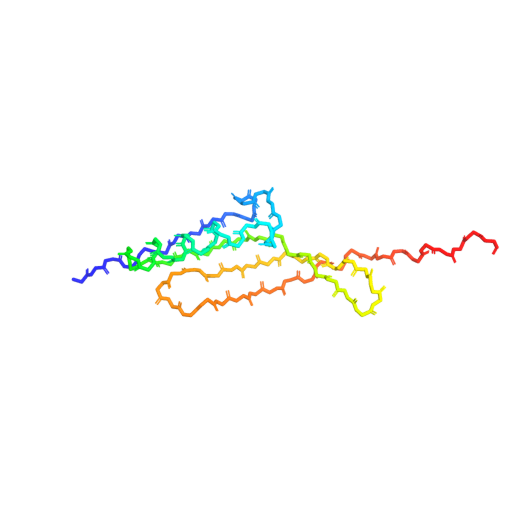O O . GLN A 1 79 ? 26.292 -7.540 -11.074 1.00 49.16 79 GLN A O 1
ATOM 635 N N . GLU A 1 80 ? 25.931 -9.755 -10.810 1.00 50.09 80 GLU A N 1
ATOM 636 C CA . GLU A 1 80 ? 27.132 -10.228 -11.490 1.00 50.09 80 GLU A CA 1
ATOM 637 C C . GLU A 1 80 ? 27.139 -9.578 -12.884 1.00 50.09 80 GLU A C 1
ATOM 639 O O . GLU A 1 80 ? 26.111 -9.620 -13.579 1.00 50.09 80 GLU A O 1
ATOM 644 N N . PRO A 1 81 ? 28.229 -8.915 -13.303 1.00 43.31 81 PRO A N 1
ATOM 645 C CA . PRO A 1 81 ? 28.298 -8.368 -14.643 1.00 43.31 81 PRO A CA 1
ATOM 646 C C . PRO A 1 81 ? 28.178 -9.528 -15.635 1.00 43.31 81 PRO A C 1
ATOM 648 O O . PRO A 1 81 ? 29.107 -10.306 -15.838 1.00 43.31 81 PRO A O 1
ATOM 651 N N . SER A 1 82 ? 27.009 -9.645 -16.265 1.00 56.00 82 SER A N 1
ATOM 652 C CA . SER A 1 82 ? 26.818 -10.481 -17.444 1.00 56.00 82 SER A CA 1
ATOM 653 C C . SER A 1 82 ? 27.652 -9.869 -18.568 1.00 56.00 82 SER A C 1
ATOM 655 O O . SER A 1 82 ? 27.224 -8.934 -19.242 1.00 56.00 82 SER A O 1
ATOM 657 N N . GLY A 1 83 ? 28.906 -10.306 -18.676 1.00 57.34 83 GLY A N 1
ATOM 658 C CA . GLY A 1 83 ? 29.851 -9.709 -19.613 1.00 57.34 83 GLY A CA 1
ATOM 659 C C . GLY A 1 83 ? 31.313 -10.063 -19.373 1.00 57.34 83 GLY A C 1
ATOM 660 O O . GLY A 1 83 ? 32.158 -9.183 -19.460 1.00 57.34 83 GLY A O 1
ATOM 661 N N . ALA A 1 84 ? 31.627 -11.327 -19.087 1.00 48.97 84 ALA A N 1
ATOM 662 C CA . ALA A 1 84 ? 32.985 -11.854 -19.232 1.00 48.97 84 ALA A CA 1
ATOM 663 C C . ALA A 1 84 ? 32.933 -13.280 -19.797 1.00 48.97 84 ALA A C 1
ATOM 665 O O . ALA A 1 84 ? 33.350 -14.248 -19.173 1.00 48.97 84 ALA A O 1
ATOM 666 N N . VAL A 1 85 ? 32.374 -13.409 -21.002 1.00 53.47 85 VAL A N 1
ATOM 667 C CA . VAL A 1 85 ? 32.737 -14.501 -21.910 1.00 53.47 85 VAL A CA 1
ATOM 668 C C . VAL A 1 85 ? 33.305 -13.852 -23.160 1.00 53.47 85 VAL A C 1
ATOM 670 O O . VAL A 1 85 ? 32.575 -13.586 -24.115 1.00 53.47 85 VAL A O 1
ATOM 673 N N . ARG A 1 86 ? 34.597 -13.532 -23.090 1.00 41.75 86 ARG A N 1
ATOM 674 C CA . ARG A 1 86 ? 35.601 -13.669 -24.152 1.00 41.75 86 ARG A CA 1
ATOM 675 C C . ARG A 1 86 ? 36.953 -13.179 -23.662 1.00 41.75 86 ARG A C 1
ATOM 677 O O . ARG A 1 86 ? 36.988 -12.087 -23.061 1.00 41.75 86 ARG A O 1
#

Organism: NCBI:txid2058152

Radius of gyration: 16.7 Å; chains: 1; bounding box: 49×24×47 Å